Protein AF-A0A2H0MV18-F1 (afdb_monomer)

Radius of gyration: 25.09 Å; Cα contacts (8 Å, |Δi|>4): 243; chains: 1; bounding box: 46×64×88 Å

Structure (mmCIF, N/CA/C/O backbone):
data_AF-A0A2H0MV18-F1
#
_entry.id   AF-A0A2H0MV18-F1
#
loop_
_atom_site.group_PDB
_atom_site.id
_atom_site.type_symbol
_atom_site.label_atom_id
_atom_site.label_alt_id
_atom_site.label_comp_id
_atom_si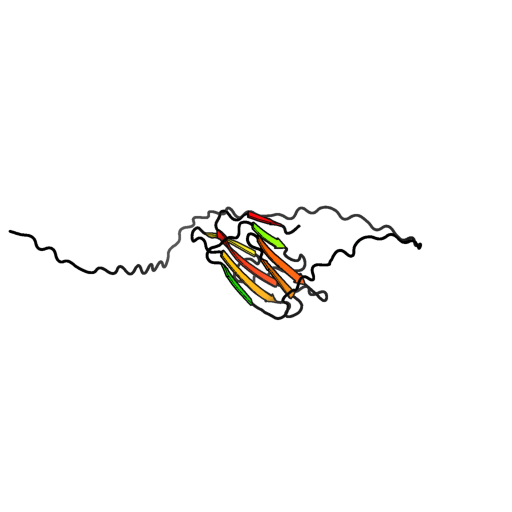te.label_asym_id
_atom_site.label_entity_id
_atom_site.label_seq_id
_atom_site.pdbx_PDB_ins_code
_atom_site.Cartn_x
_atom_site.Cartn_y
_atom_site.Cartn_z
_atom_site.occupancy
_atom_site.B_iso_or_equiv
_atom_site.auth_seq_id
_atom_site.auth_comp_id
_atom_site.auth_asym_id
_atom_site.auth_atom_id
_atom_site.pdbx_PDB_model_num
ATOM 1 N N . MET A 1 1 ? 18.735 33.556 -56.652 1.00 41.38 1 MET A N 1
ATOM 2 C CA . MET A 1 1 ? 17.968 32.304 -56.816 1.00 41.38 1 MET A CA 1
ATOM 3 C C . MET A 1 1 ? 17.348 31.985 -55.461 1.00 41.38 1 MET A C 1
ATOM 5 O O . MET A 1 1 ? 18.051 32.009 -54.464 1.00 41.38 1 MET A O 1
ATOM 9 N N . THR A 1 2 ? 16.023 31.886 -55.444 1.00 38.06 2 THR A N 1
ATOM 10 C CA . THR A 1 2 ? 15.075 31.713 -54.322 1.00 38.06 2 THR A CA 1
ATOM 11 C C . THR A 1 2 ? 15.379 30.454 -53.480 1.00 38.06 2 THR A C 1
ATOM 13 O O . THR A 1 2 ? 15.925 29.498 -54.012 1.00 38.06 2 THR A O 1
ATOM 16 N N . LYS A 1 3 ? 15.087 30.361 -52.172 1.00 39.16 3 LYS A N 1
ATOM 17 C CA . LYS A 1 3 ? 13.777 30.534 -51.521 1.00 39.16 3 LYS A CA 1
ATOM 18 C C . LYS A 1 3 ? 13.884 30.905 -50.032 1.00 39.16 3 LYS A C 1
ATOM 20 O O . LYS A 1 3 ? 14.630 30.303 -49.269 1.00 39.16 3 LYS A O 1
ATOM 25 N N . THR A 1 4 ? 13.015 31.831 -49.650 1.00 41.62 4 THR A N 1
ATOM 26 C CA . THR A 1 4 ? 12.454 32.077 -48.317 1.00 41.62 4 THR A CA 1
ATOM 27 C C . THR A 1 4 ? 11.563 30.912 -47.879 1.00 41.62 4 THR A C 1
ATOM 29 O O . THR A 1 4 ? 10.755 30.485 -48.698 1.00 41.62 4 THR A O 1
ATOM 32 N N . VAL A 1 5 ? 11.599 30.512 -46.599 1.00 39.78 5 VAL A N 1
ATOM 33 C CA . VAL A 1 5 ? 10.388 30.215 -45.801 1.00 39.78 5 VAL A CA 1
ATOM 34 C C . VAL A 1 5 ? 10.670 30.569 -44.328 1.00 39.78 5 VAL A C 1
ATOM 36 O O . VAL A 1 5 ? 11.430 29.888 -43.647 1.00 39.78 5 VAL A O 1
ATOM 39 N N . LYS A 1 6 ? 10.070 31.665 -43.851 1.00 43.19 6 LYS A N 1
ATOM 40 C CA . LYS A 1 6 ? 9.675 31.851 -42.442 1.00 43.19 6 LYS A CA 1
ATOM 41 C C . LYS A 1 6 ? 8.319 31.156 -42.253 1.00 43.19 6 LYS A C 1
ATOM 43 O O . LYS A 1 6 ? 7.598 31.074 -43.243 1.00 43.19 6 LYS A O 1
ATOM 48 N N . ASN A 1 7 ? 7.991 30.708 -41.035 1.00 37.84 7 ASN A N 1
ATOM 49 C CA . ASN A 1 7 ? 6.653 30.719 -40.393 1.00 37.84 7 ASN A CA 1
ATOM 50 C C . ASN A 1 7 ? 6.680 29.790 -39.156 1.00 37.84 7 ASN A C 1
ATOM 52 O O . ASN A 1 7 ? 6.999 28.617 -39.280 1.00 37.84 7 ASN A O 1
ATOM 56 N N . TYR A 1 8 ? 6.675 30.343 -37.942 1.00 39.53 8 TYR A N 1
ATOM 57 C CA . TYR A 1 8 ? 5.533 30.648 -37.053 1.00 39.53 8 TYR A CA 1
ATOM 58 C C . TYR A 1 8 ? 5.184 29.520 -36.064 1.00 39.53 8 TYR A C 1
ATOM 60 O O . TYR A 1 8 ? 4.693 28.458 -36.422 1.00 39.53 8 TYR A O 1
ATOM 68 N N . LEU A 1 9 ? 5.441 29.859 -34.798 1.00 41.28 9 LEU A N 1
ATOM 69 C CA . LEU A 1 9 ? 4.773 29.472 -33.555 1.00 41.28 9 LEU A CA 1
ATOM 70 C C . LEU A 1 9 ? 3.327 28.963 -33.733 1.00 41.28 9 LEU A C 1
ATOM 72 O O . LEU A 1 9 ? 2.498 29.713 -34.240 1.00 41.28 9 LEU A O 1
ATOM 76 N N . ILE A 1 10 ? 3.000 27.787 -33.185 1.00 42.75 10 ILE A N 1
ATOM 77 C CA . ILE A 1 10 ? 1.665 27.497 -32.634 1.00 42.75 10 ILE A CA 1
ATOM 78 C C . ILE A 1 10 ? 1.856 26.663 -31.361 1.00 42.75 10 ILE A C 1
ATOM 80 O O . ILE A 1 10 ? 2.208 25.488 -31.413 1.00 42.75 10 ILE A O 1
ATOM 84 N N . ALA A 1 11 ? 1.637 27.301 -30.212 1.00 43.06 11 ALA A N 1
ATOM 85 C CA . ALA A 1 11 ? 1.347 26.620 -28.960 1.00 43.06 11 ALA A CA 1
ATOM 86 C C . ALA A 1 11 ? -0.089 26.088 -29.034 1.00 43.06 11 ALA A C 1
ATOM 88 O O . ALA A 1 11 ? -1.007 26.858 -29.316 1.00 43.06 11 ALA A O 1
ATOM 89 N N . ILE A 1 12 ? -0.290 24.796 -28.781 1.00 43.94 12 ILE A N 1
ATOM 90 C CA . ILE A 1 12 ? -1.628 24.229 -28.612 1.00 43.94 12 ILE A CA 1
ATOM 91 C C . ILE A 1 12 ? -1.771 23.834 -27.145 1.00 43.94 12 ILE A C 1
ATOM 93 O O . ILE A 1 12 ? -1.294 22.787 -26.714 1.00 43.94 12 ILE A O 1
ATOM 97 N N . LEU A 1 13 ? -2.410 24.722 -26.378 1.00 38.06 13 LEU A N 1
ATOM 98 C CA . LEU A 1 13 ? -3.104 24.361 -25.147 1.00 38.06 13 LEU A CA 1
ATOM 99 C C . LEU A 1 13 ? -4.249 23.413 -25.522 1.00 38.06 13 LEU A C 1
ATOM 101 O O . LEU A 1 13 ? -5.147 23.813 -26.261 1.00 38.06 13 LEU A O 1
ATOM 105 N N . PHE A 1 14 ? -4.267 22.207 -24.964 1.00 38.81 14 PHE A N 1
ATOM 106 C CA . PHE A 1 14 ? -5.496 21.422 -24.880 1.00 38.81 14 PHE A CA 1
ATOM 107 C C . PHE A 1 14 ? -6.079 21.577 -23.478 1.00 38.81 14 PHE A C 1
ATOM 109 O O . PHE A 1 14 ? -5.672 20.910 -22.532 1.00 38.81 14 PHE A O 1
ATOM 116 N N . ILE A 1 15 ? -7.035 22.496 -23.364 1.00 42.91 15 ILE A N 1
ATOM 117 C CA . ILE A 1 15 ? -8.019 22.508 -22.285 1.00 42.91 15 ILE A CA 1
ATOM 118 C C . ILE A 1 15 ? -9.119 21.547 -22.735 1.00 42.91 15 ILE A C 1
ATOM 120 O O . ILE A 1 15 ? -9.875 21.870 -23.648 1.00 42.91 15 ILE A O 1
ATOM 124 N N . PHE A 1 16 ? -9.210 20.370 -22.121 1.00 38.31 16 PHE A N 1
ATOM 125 C CA . PHE A 1 16 ? -10.413 19.550 -22.234 1.00 38.31 16 PHE A CA 1
ATOM 126 C C . PHE A 1 16 ? -11.316 19.831 -21.040 1.00 38.31 16 PHE A C 1
ATOM 128 O O . PHE A 1 16 ? -11.162 19.275 -19.957 1.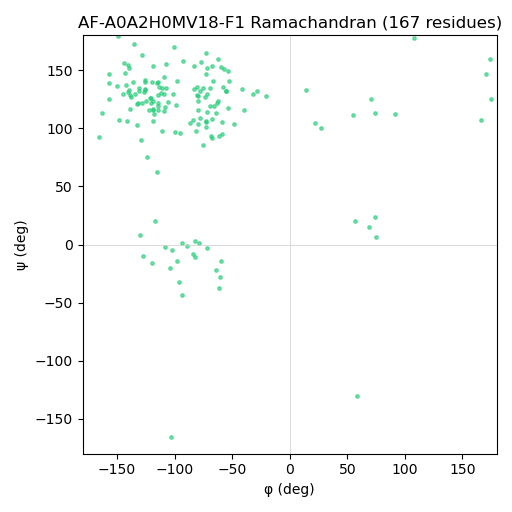00 38.31 16 PHE A O 1
ATOM 135 N N . SER A 1 17 ? -12.272 20.729 -21.264 1.00 38.38 17 SER A N 1
ATOM 136 C CA . SER A 1 17 ? -13.511 20.775 -20.503 1.00 38.38 17 SER A CA 1
ATOM 137 C C . SER A 1 17 ? -14.440 19.699 -21.063 1.00 38.38 17 SER A C 1
ATOM 139 O O . SER A 1 17 ? -14.869 19.805 -22.209 1.00 38.38 17 SER A O 1
ATOM 141 N N . PHE A 1 18 ? -14.779 18.690 -20.266 1.00 39.28 18 PHE A N 1
ATOM 142 C CA . PHE A 1 18 ? -15.971 17.879 -20.501 1.00 39.28 18 PHE A CA 1
ATOM 143 C C . PHE A 1 18 ? -16.893 18.038 -19.302 1.00 39.28 18 PHE A C 1
ATOM 145 O O . PHE A 1 18 ? -16.639 17.517 -18.220 1.00 39.28 18 PHE A O 1
ATOM 152 N N . VAL A 1 19 ? -17.970 18.787 -19.518 1.00 38.34 19 VAL A N 1
ATOM 153 C CA . VAL A 1 19 ? -19.155 18.753 -18.671 1.00 38.34 19 VAL A CA 1
ATOM 154 C C . VAL A 1 19 ? -20.296 18.210 -19.520 1.00 38.34 19 VAL A C 1
ATOM 156 O O . VAL A 1 19 ? -20.690 18.835 -20.499 1.00 38.34 19 VAL A O 1
ATOM 159 N N . SER A 1 20 ? -20.822 17.080 -19.039 1.00 41.41 20 SER A N 1
ATOM 160 C CA . SER A 1 20 ? -22.179 16.545 -19.211 1.00 41.41 20 SER A CA 1
ATOM 161 C C . SER A 1 20 ? -22.618 16.001 -20.577 1.00 41.41 20 SER A C 1
ATOM 163 O O . SER A 1 20 ? -22.673 16.727 -21.559 1.00 41.41 20 SER A O 1
ATOM 165 N N . LEU A 1 21 ? -23.089 14.748 -20.616 1.00 36.00 21 LEU A N 1
ATOM 166 C CA . LEU A 1 21 ? -24.506 14.384 -20.418 1.00 36.00 21 LEU A CA 1
ATOM 167 C C . LEU A 1 21 ? -24.667 12.864 -20.668 1.00 36.00 21 LEU A C 1
ATOM 169 O O . LEU A 1 21 ? -24.296 12.377 -21.728 1.00 36.00 21 LEU A O 1
ATOM 173 N N . ASN A 1 22 ? -25.222 12.141 -19.692 1.00 49.00 22 ASN A N 1
ATOM 174 C CA . ASN A 1 22 ? -25.911 10.842 -19.792 1.00 49.00 22 ASN A CA 1
ATOM 175 C C . ASN A 1 22 ? -25.530 9.890 -20.945 1.00 49.00 22 ASN A C 1
ATOM 177 O O . ASN A 1 22 ? -26.088 9.951 -22.039 1.00 49.00 22 ASN A O 1
ATOM 181 N N . GLY A 1 23 ? -24.701 8.899 -20.628 1.00 33.84 23 GLY A N 1
ATOM 182 C CA . GLY A 1 23 ? -24.504 7.719 -21.461 1.00 33.84 23 GLY A CA 1
ATOM 183 C C . GLY A 1 23 ? -23.793 6.639 -20.663 1.00 33.84 23 GLY A C 1
ATOM 184 O O . GLY A 1 23 ? -22.572 6.636 -20.583 1.00 33.84 23 GLY A O 1
ATOM 185 N N . ASN A 1 24 ? -24.570 5.752 -20.041 1.00 41.44 24 ASN A N 1
ATOM 186 C CA . ASN A 1 24 ? -24.067 4.537 -19.411 1.00 41.44 24 ASN A CA 1
ATOM 187 C C . ASN A 1 24 ? -23.235 3.731 -20.416 1.00 41.44 24 ASN A C 1
ATOM 189 O O . ASN A 1 24 ? -23.775 3.229 -21.400 1.00 41.44 24 ASN A O 1
ATOM 193 N N . VAL A 1 25 ? -21.952 3.546 -20.118 1.00 34.50 25 VAL A N 1
ATOM 194 C CA . VAL A 1 25 ? -21.185 2.382 -20.563 1.00 34.50 25 VAL A CA 1
ATOM 195 C C . VAL A 1 25 ? -20.510 1.821 -19.320 1.00 34.50 25 VAL A C 1
ATOM 197 O O . VAL A 1 25 ? -19.434 2.249 -18.917 1.00 34.50 25 VAL A O 1
ATOM 200 N N . PHE A 1 26 ? -21.230 0.904 -18.678 1.00 35.78 26 PHE A N 1
ATOM 201 C CA . PHE A 1 26 ? -20.700 -0.021 -17.689 1.00 35.78 26 PHE A CA 1
ATOM 202 C C . PHE A 1 26 ? -19.728 -0.972 -18.400 1.00 35.78 26 PHE A C 1
ATOM 204 O O . PHE A 1 26 ? -20.131 -1.709 -19.298 1.00 35.78 26 PHE A O 1
ATOM 211 N N . LEU A 1 27 ? -18.466 -0.959 -17.985 1.00 33.31 27 LEU A N 1
ATOM 212 C CA . LEU A 1 27 ? -17.538 -2.076 -18.147 1.00 33.31 27 LEU A CA 1
ATOM 213 C C . LEU A 1 27 ? -17.031 -2.408 -16.742 1.00 33.31 27 LEU A C 1
ATOM 215 O O . LEU A 1 27 ? -15.948 -2.001 -16.331 1.00 33.31 27 LEU A O 1
ATOM 219 N N . GLU A 1 28 ? -17.902 -3.064 -15.976 1.00 35.25 28 GLU A N 1
ATOM 220 C CA . GLU A 1 28 ? -17.518 -3.784 -14.769 1.00 35.25 28 GLU A CA 1
ATOM 221 C C . GLU A 1 28 ? -16.780 -5.053 -15.194 1.00 35.25 28 GLU A C 1
ATOM 223 O O . GLU A 1 28 ? -17.402 -6.011 -15.633 1.00 35.25 28 GLU A O 1
ATOM 228 N N . ASP A 1 29 ? -15.464 -5.062 -15.020 1.00 31.05 29 ASP A N 1
ATOM 229 C CA . ASP A 1 29 ? -14.741 -6.277 -14.644 1.00 31.05 29 ASP A CA 1
ATOM 230 C C . ASP A 1 29 ? -14.152 -6.028 -13.250 1.00 31.05 29 ASP A C 1
ATOM 232 O O . ASP A 1 29 ? -12.942 -5.960 -13.031 1.00 31.05 29 ASP A O 1
ATOM 236 N N . ALA A 1 30 ? -15.050 -5.806 -12.286 1.00 34.38 30 ALA A N 1
ATOM 237 C CA . ALA A 1 30 ? -14.709 -5.828 -10.874 1.00 34.38 30 ALA A CA 1
ATOM 238 C C . ALA A 1 30 ? -14.483 -7.291 -10.477 1.00 34.38 30 ALA A C 1
ATOM 240 O O . ALA A 1 30 ? -15.429 -8.061 -10.290 1.00 34.38 30 ALA A O 1
ATOM 241 N N . PHE A 1 31 ? -13.214 -7.679 -10.378 1.00 32.69 31 PHE A N 1
ATOM 242 C CA . PHE A 1 31 ? -12.799 -8.947 -9.790 1.00 32.69 31 PHE A CA 1
ATOM 243 C C . PHE A 1 31 ? -13.253 -8.972 -8.318 1.00 32.69 31 PHE A C 1
ATOM 245 O O . PHE A 1 31 ? -12.583 -8.457 -7.427 1.00 32.69 31 PHE A O 1
ATOM 252 N N . HIS A 1 32 ? -14.435 -9.536 -8.066 1.00 28.75 32 HIS A N 1
ATOM 253 C CA . HIS A 1 32 ? -14.946 -9.805 -6.726 1.00 28.75 32 HIS A CA 1
ATOM 254 C C . HIS A 1 32 ? -14.175 -10.984 -6.129 1.00 28.75 32 HIS A C 1
ATOM 256 O O . HIS A 1 32 ? -14.412 -12.140 -6.484 1.00 28.75 32 HIS A O 1
ATOM 262 N N . PHE A 1 33 ? -13.271 -10.713 -5.191 1.00 32.22 33 PHE A N 1
ATOM 263 C CA . PHE A 1 33 ? -12.725 -11.756 -4.329 1.00 32.22 33 PHE A CA 1
ATOM 264 C C . PHE A 1 33 ? -13.748 -12.042 -3.218 1.00 32.22 33 PHE A C 1
ATOM 266 O O . PHE A 1 33 ? -13.917 -11.249 -2.296 1.00 32.22 33 PHE A O 1
ATOM 273 N N . SER A 1 34 ? -14.481 -13.154 -3.323 1.00 30.55 34 SER A N 1
ATOM 274 C CA . SER A 1 34 ? -15.287 -13.672 -2.208 1.00 30.55 34 SER A CA 1
ATOM 275 C C . SER A 1 34 ? -14.379 -14.429 -1.231 1.00 30.55 34 SER A C 1
ATOM 277 O O . SER A 1 34 ? -13.678 -15.343 -1.669 1.00 30.55 34 SER A O 1
ATOM 279 N N . PRO A 1 35 ? -14.392 -14.130 0.080 1.00 33.69 35 PRO A N 1
ATOM 280 C CA . PRO A 1 35 ? -13.655 -14.921 1.055 1.00 33.69 35 PRO A CA 1
ATOM 281 C C . PRO A 1 35 ? -14.336 -16.281 1.258 1.00 33.69 35 PRO A C 1
ATOM 283 O O . PRO A 1 35 ? -15.449 -16.393 1.777 1.00 33.69 35 PRO A O 1
ATOM 286 N N . THR A 1 36 ? -13.648 -17.344 0.848 1.00 32.56 36 THR A N 1
ATOM 287 C CA . THR A 1 36 ? -13.988 -18.726 1.194 1.00 32.56 36 THR A CA 1
ATOM 288 C C . THR A 1 36 ? -13.840 -18.922 2.705 1.00 32.56 36 THR A C 1
ATOM 290 O O . THR A 1 36 ? -12.732 -18.892 3.235 1.00 32.56 36 THR A O 1
ATOM 293 N N . LYS A 1 37 ? -14.955 -19.157 3.409 1.00 38.12 37 LYS A N 1
ATOM 294 C CA . LYS A 1 37 ? -14.955 -19.702 4.776 1.00 38.12 37 LYS A CA 1
ATOM 295 C C . LYS A 1 37 ? -14.341 -21.101 4.762 1.00 38.12 37 LYS A C 1
ATOM 297 O O . LYS A 1 37 ? -14.897 -21.979 4.101 1.00 38.12 37 LYS A O 1
ATOM 302 N N . VAL A 1 38 ? -13.294 -21.341 5.556 1.00 31.03 38 VAL A N 1
ATOM 303 C CA . VAL A 1 38 ? -12.879 -22.706 5.908 1.00 31.03 38 VAL A CA 1
ATOM 304 C C . VAL A 1 38 ? -12.622 -22.849 7.418 1.00 31.03 38 VAL A C 1
ATOM 306 O O . VAL A 1 38 ? -11.602 -22.415 7.927 1.00 31.03 38 VAL A O 1
ATOM 309 N N . TRP A 1 39 ? -13.616 -23.468 8.069 1.00 33.44 39 TRP A N 1
ATOM 310 C CA . TRP A 1 39 ? -13.622 -24.367 9.237 1.00 33.44 39 TRP A CA 1
ATOM 311 C C . TRP A 1 39 ? -12.979 -23.948 10.572 1.00 33.44 39 TRP A C 1
ATOM 313 O O . TRP A 1 39 ? -11.768 -23.952 10.757 1.00 33.44 39 TRP A O 1
ATOM 323 N N . ALA A 1 40 ? -13.877 -23.757 11.546 1.00 37.75 40 ALA A N 1
ATOM 324 C CA . ALA A 1 40 ? -13.644 -23.994 12.962 1.00 37.75 40 ALA A CA 1
ATOM 325 C C . ALA A 1 40 ? -13.172 -25.442 13.194 1.00 37.75 40 ALA A C 1
ATOM 327 O O . ALA A 1 40 ? -13.772 -26.384 12.672 1.00 37.75 40 ALA A O 1
ATOM 328 N N . GLY A 1 41 ? -12.108 -25.597 13.977 1.00 31.36 41 GLY A N 1
ATOM 329 C CA . GLY A 1 41 ? -11.687 -26.857 14.575 1.00 31.36 41 GLY A CA 1
ATOM 330 C C . GLY A 1 41 ? -11.680 -26.684 16.088 1.00 31.36 41 GLY A C 1
ATOM 331 O O . GLY A 1 41 ? -11.038 -25.767 16.591 1.00 31.36 41 GLY A O 1
ATOM 332 N N . ASP A 1 42 ? -12.458 -27.529 16.754 1.00 32.38 42 ASP A N 1
ATOM 333 C CA . ASP A 1 42 ? -12.821 -27.490 18.166 1.00 32.38 42 ASP A CA 1
ATOM 334 C C . ASP A 1 42 ? -11.649 -27.571 19.158 1.00 32.38 42 ASP A C 1
ATOM 336 O O . ASP A 1 42 ? -10.628 -28.222 18.918 1.00 32.38 42 ASP A O 1
ATOM 340 N N . ASP A 1 43 ? -11.902 -26.980 20.328 1.00 38.94 43 ASP A N 1
ATOM 341 C CA . ASP A 1 43 ? -11.221 -27.190 21.604 1.00 38.94 43 ASP A CA 1
ATOM 342 C C . ASP A 1 43 ? -10.901 -28.666 21.891 1.00 38.94 43 ASP A C 1
ATOM 344 O O . ASP A 1 43 ? -11.787 -29.527 21.866 1.00 38.94 43 ASP A O 1
ATOM 348 N N . LYS A 1 44 ? -9.664 -28.931 22.333 1.00 38.16 44 LYS A N 1
ATOM 349 C CA . 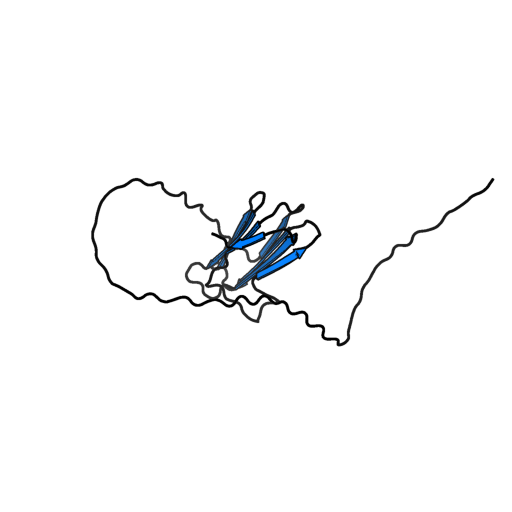LYS A 1 44 ? -9.382 -29.968 23.335 1.00 38.16 44 LYS A CA 1
ATOM 350 C C . LYS A 1 44 ? -8.310 -29.512 24.323 1.00 38.16 44 LYS A C 1
ATOM 352 O O . LYS A 1 44 ? -7.248 -29.028 23.947 1.00 38.16 44 LYS A O 1
ATOM 357 N N . ASP A 1 45 ? -8.654 -29.712 25.588 1.00 40.44 45 ASP A N 1
ATOM 358 C CA . ASP A 1 45 ? -7.905 -29.431 26.806 1.00 40.44 45 ASP A CA 1
ATOM 359 C C . ASP A 1 45 ? -6.483 -30.025 26.893 1.00 40.44 45 ASP A C 1
ATOM 361 O O . ASP A 1 45 ? -6.200 -31.116 26.403 1.00 40.44 45 ASP A O 1
ATOM 365 N N . LYS A 1 46 ? -5.654 -29.258 27.619 1.00 47.69 46 LYS A N 1
ATOM 366 C CA . LYS A 1 46 ? -4.544 -29.567 28.550 1.00 47.69 46 LYS A CA 1
ATOM 367 C C . LYS A 1 46 ? -3.941 -30.981 28.580 1.00 47.69 46 LYS A C 1
ATOM 369 O O . LYS A 1 46 ? -4.627 -31.935 28.909 1.00 47.69 46 LYS A O 1
ATOM 374 N N . ASP A 1 47 ? -2.603 -31.021 28.551 1.00 38.88 47 ASP A N 1
ATOM 375 C CA . ASP A 1 47 ? -1.815 -31.534 29.684 1.00 38.88 47 ASP A CA 1
ATOM 376 C C . ASP A 1 47 ? -0.369 -30.996 29.698 1.00 38.88 47 ASP A C 1
ATOM 378 O O . ASP A 1 47 ? 0.224 -30.691 28.665 1.00 38.88 47 ASP A O 1
ATOM 382 N N . LYS A 1 48 ? 0.149 -30.825 30.921 1.00 44.19 48 LYS A N 1
ATOM 383 C CA . LYS A 1 48 ? 1.522 -30.436 31.286 1.00 44.19 48 LYS A CA 1
ATOM 384 C C . LYS A 1 48 ? 2.506 -31.592 31.051 1.00 44.19 48 LYS A C 1
ATOM 386 O O . LYS A 1 48 ? 2.154 -32.725 31.349 1.00 44.19 48 LYS A O 1
ATOM 391 N N . ASP A 1 49 ? 3.752 -31.300 30.668 1.00 37.25 49 ASP A N 1
ATOM 392 C CA . ASP A 1 49 ? 4.936 -31.445 31.543 1.00 37.25 49 ASP A CA 1
ATOM 393 C C . ASP A 1 49 ? 6.269 -31.178 30.807 1.00 37.25 49 ASP A C 1
ATOM 395 O O . ASP A 1 49 ? 6.353 -31.160 29.582 1.00 37.25 49 ASP A O 1
ATOM 399 N N . ASN A 1 50 ? 7.274 -30.887 31.635 1.00 40.66 50 ASN A N 1
ATOM 400 C CA . ASN A 1 50 ? 8.573 -30.249 31.409 1.00 40.66 50 ASN A CA 1
ATOM 401 C C . ASN A 1 50 ? 9.666 -31.049 30.662 1.00 40.66 50 ASN A C 1
ATOM 403 O O . ASN A 1 50 ? 9.685 -32.275 30.651 1.00 40.66 50 ASN A O 1
ATOM 407 N N . ASP A 1 51 ? 10.665 -30.257 30.240 1.00 38.78 51 ASP A N 1
ATOM 408 C CA . ASP A 1 51 ? 12.101 -30.530 30.038 1.00 38.78 51 ASP A CA 1
ATOM 409 C C . ASP A 1 51 ? 12.566 -31.366 28.831 1.00 38.78 51 ASP A C 1
ATOM 411 O O . ASP A 1 51 ? 12.474 -32.589 28.779 1.00 38.78 51 ASP A O 1
ATOM 415 N N . SER A 1 52 ? 13.281 -30.720 27.905 1.00 36.28 52 SER A N 1
ATOM 416 C CA . SER A 1 52 ? 14.758 -30.724 27.903 1.00 36.28 52 SER A CA 1
ATOM 417 C C . SER A 1 52 ? 15.325 -30.119 26.614 1.00 36.28 52 SER A C 1
ATOM 419 O O . SER A 1 52 ? 14.746 -30.208 25.535 1.00 36.28 52 SER A O 1
ATOM 421 N N . GLU A 1 53 ? 16.471 -29.469 26.793 1.00 51.06 53 GLU A N 1
ATOM 422 C CA . GLU A 1 53 ? 17.351 -28.822 25.821 1.00 51.06 53 GLU A CA 1
ATOM 423 C C . GLU A 1 53 ? 17.337 -29.401 24.399 1.00 51.06 53 GLU A C 1
ATOM 425 O O . GLU A 1 53 ? 17.589 -30.587 24.172 1.00 51.06 53 GLU A O 1
ATOM 430 N N . LYS A 1 54 ? 17.216 -28.498 23.421 1.00 35.16 54 LYS A N 1
ATOM 431 C CA . LYS A 1 54 ? 17.986 -28.590 22.181 1.00 35.16 54 LYS A CA 1
ATOM 432 C C . LYS A 1 54 ? 18.097 -27.229 21.517 1.00 35.16 54 LYS A C 1
ATOM 434 O O . LYS A 1 54 ? 17.086 -26.594 21.230 1.00 35.16 54 LYS A O 1
ATOM 439 N N . ASP A 1 55 ? 19.347 -26.850 21.272 1.00 50.34 55 ASP A N 1
ATOM 440 C CA . ASP A 1 55 ? 19.766 -25.834 20.317 1.00 50.34 55 ASP A CA 1
ATOM 441 C C . ASP A 1 55 ? 18.832 -25.774 19.113 1.00 50.34 55 ASP A C 1
ATOM 443 O O . ASP A 1 55 ? 18.570 -26.797 18.470 1.00 50.34 55 ASP A O 1
ATOM 447 N N . LYS A 1 56 ? 18.392 -24.559 18.802 1.00 38.50 56 LYS A N 1
ATOM 448 C CA . LYS A 1 56 ? 18.111 -24.087 17.452 1.00 38.50 56 LYS A CA 1
ATOM 449 C C . LYS A 1 56 ? 18.041 -22.577 17.523 1.00 38.50 56 LYS A C 1
ATOM 451 O O . LYS A 1 56 ? 17.219 -22.028 18.250 1.00 38.50 56 LYS A O 1
ATOM 456 N N . ASP A 1 57 ? 19.030 -21.980 16.872 1.00 42.69 57 ASP A N 1
ATOM 457 C CA . ASP A 1 57 ? 18.965 -20.718 16.155 1.00 42.69 57 ASP A CA 1
ATOM 458 C C . ASP A 1 57 ? 17.816 -19.825 16.612 1.00 42.69 57 ASP A C 1
ATOM 460 O O . ASP A 1 57 ? 16.656 -20.052 16.277 1.00 42.69 57 ASP A O 1
ATOM 464 N N . LYS A 1 58 ? 18.158 -18.788 17.383 1.00 37.41 58 LYS A N 1
ATOM 465 C CA . LYS A 1 58 ? 17.307 -17.606 17.431 1.00 37.41 58 LYS A CA 1
ATOM 466 C C . LYS A 1 58 ? 17.229 -17.096 16.002 1.00 37.41 58 LYS A C 1
ATOM 468 O O . LYS A 1 58 ? 18.130 -16.386 15.548 1.00 37.41 58 LYS A O 1
ATOM 473 N N . ASP A 1 59 ? 16.166 -17.517 15.325 1.00 40.41 59 ASP A N 1
ATOM 474 C CA . ASP A 1 59 ? 15.581 -16.812 14.209 1.00 40.41 59 ASP A CA 1
ATOM 475 C C . ASP A 1 59 ? 15.648 -15.341 14.587 1.00 40.41 59 ASP A C 1
ATOM 477 O O . ASP A 1 59 ? 15.200 -14.901 15.650 1.00 40.41 59 ASP A O 1
ATOM 481 N N . THR A 1 60 ? 16.426 -14.624 13.791 1.00 37.81 60 THR A N 1
ATOM 482 C CA . THR A 1 60 ? 16.561 -13.193 13.941 1.00 37.81 60 THR A CA 1
ATOM 483 C C . THR A 1 60 ? 15.198 -12.673 13.534 1.00 37.81 60 THR A C 1
ATOM 485 O O . THR A 1 60 ? 14.953 -12.551 12.339 1.00 37.81 60 THR A O 1
ATOM 488 N N . ASP A 1 61 ? 14.298 -12.485 14.506 1.00 42.09 61 ASP A N 1
ATOM 489 C CA . ASP A 1 61 ? 13.069 -11.724 14.319 1.00 42.09 61 ASP A CA 1
ATOM 490 C C . ASP A 1 61 ? 13.508 -10.430 13.635 1.00 42.09 61 ASP A C 1
ATOM 492 O O . ASP A 1 61 ? 14.165 -9.577 14.247 1.00 42.09 61 ASP A O 1
ATOM 496 N N . GLU A 1 62 ? 13.269 -10.331 12.325 1.00 51.75 62 GLU A N 1
ATOM 497 C CA . GLU A 1 62 ? 13.426 -9.078 11.614 1.00 51.75 62 GLU A CA 1
ATOM 498 C C . GLU A 1 62 ? 12.473 -8.134 12.328 1.00 51.75 62 GLU A C 1
ATOM 500 O O . GLU A 1 62 ? 11.259 -8.294 12.265 1.00 51.75 62 GLU A O 1
ATOM 505 N N . ASN A 1 63 ? 13.023 -7.224 13.126 1.00 55.09 63 ASN A N 1
ATOM 506 C CA . ASN A 1 63 ? 12.226 -6.288 13.892 1.00 55.09 63 ASN A CA 1
ATOM 507 C C . ASN A 1 63 ? 11.563 -5.341 12.884 1.00 55.09 63 ASN A C 1
ATOM 509 O O . ASN A 1 63 ? 12.182 -4.372 12.437 1.00 55.09 63 ASN A O 1
ATOM 513 N N . ILE A 1 64 ? 10.352 -5.692 12.446 1.00 74.81 64 ILE A N 1
ATOM 514 C CA . ILE A 1 64 ? 9.575 -4.923 11.481 1.00 74.81 64 ILE A CA 1
ATOM 515 C C . ILE A 1 64 ? 9.174 -3.620 12.172 1.00 74.81 64 ILE A C 1
ATOM 517 O O . ILE A 1 64 ? 8.348 -3.607 13.082 1.00 74.81 64 ILE A O 1
ATOM 521 N N . ASP A 1 65 ? 9.793 -2.514 11.762 1.00 88.44 65 ASP A N 1
ATOM 522 C CA . ASP A 1 65 ? 9.528 -1.200 12.346 1.00 88.44 65 ASP A CA 1
ATOM 523 C C . ASP A 1 65 ? 8.258 -0.597 11.728 1.00 88.44 65 ASP A C 1
ATOM 525 O O . ASP A 1 65 ? 8.265 -0.080 10.606 1.00 88.44 65 ASP A O 1
ATOM 529 N N . PHE A 1 66 ? 7.134 -0.733 12.426 1.00 94.88 66 PHE A N 1
ATOM 530 C CA . PHE A 1 66 ? 5.851 -0.171 12.011 1.00 94.88 66 PHE A CA 1
ATOM 531 C C . PHE A 1 66 ? 5.746 1.316 12.364 1.00 94.88 66 PHE A C 1
ATOM 533 O O . PHE A 1 66 ? 6.012 1.748 13.488 1.00 94.88 66 PHE A O 1
ATOM 540 N N . ASN A 1 67 ? 5.248 2.107 11.418 1.00 95.88 67 ASN A N 1
ATOM 541 C CA . ASN A 1 67 ? 4.891 3.497 11.637 1.00 95.88 67 ASN A CA 1
ATOM 542 C C . ASN A 1 67 ? 3.456 3.608 12.163 1.00 95.88 67 ASN A C 1
ATOM 544 O O . ASN A 1 67 ? 2.494 3.483 11.409 1.00 95.88 67 ASN A O 1
ATOM 548 N N . TYR A 1 68 ? 3.322 3.884 13.460 1.00 96.38 68 TYR A N 1
ATOM 549 C CA . TYR A 1 68 ? 2.028 4.114 14.114 1.00 96.38 68 TYR A CA 1
ATOM 550 C C . TYR A 1 68 ? 1.673 5.591 14.278 1.00 96.38 68 TYR A C 1
ATOM 552 O O . TYR A 1 68 ? 0.535 5.911 14.609 1.00 96.38 68 TYR A O 1
ATOM 560 N N . ASN A 1 69 ? 2.627 6.503 14.108 1.00 94.75 69 ASN A N 1
ATOM 561 C CA . ASN A 1 69 ? 2.439 7.897 14.511 1.00 94.75 69 ASN A CA 1
ATOM 562 C C . ASN A 1 69 ? 1.991 8.780 13.352 1.00 94.75 69 ASN A C 1
ATOM 564 O O . ASN A 1 69 ? 1.229 9.723 13.564 1.00 94.75 69 ASN A O 1
ATOM 568 N N . ASP A 1 70 ? 2.426 8.461 12.136 1.00 94.75 70 ASP A N 1
ATOM 569 C CA . ASP A 1 70 ? 2.047 9.243 10.973 1.00 94.75 70 ASP A CA 1
ATOM 570 C C . ASP A 1 70 ? 0.612 8.921 10.544 1.00 94.75 70 ASP A C 1
ATOM 572 O O . ASP A 1 70 ? 0.053 7.855 10.832 1.00 94.75 70 ASP A O 1
ATOM 576 N N . THR A 1 71 ? 0.002 9.870 9.838 1.00 95.75 71 THR A N 1
ATOM 577 C CA . THR A 1 71 ? -1.329 9.717 9.233 1.00 95.75 71 THR A CA 1
ATOM 578 C C . THR A 1 71 ? -1.267 9.502 7.727 1.00 95.75 71 THR A C 1
ATOM 580 O O . THR A 1 71 ? -2.220 8.990 7.150 1.00 95.75 71 THR A O 1
ATOM 583 N N . THR A 1 72 ? -0.156 9.866 7.083 1.00 96.56 72 THR A N 1
ATOM 584 C CA . THR A 1 72 ? 0.022 9.747 5.634 1.00 96.56 72 THR A CA 1
ATOM 585 C C . THR A 1 72 ? 1.445 9.349 5.277 1.00 96.56 72 THR A C 1
ATOM 587 O O . THR A 1 72 ? 2.393 9.818 5.902 1.00 96.56 72 THR A O 1
ATOM 590 N N . PHE A 1 73 ? 1.597 8.590 4.199 1.00 96.56 73 PHE A N 1
ATOM 591 C CA . PHE A 1 73 ? 2.868 8.286 3.551 1.00 96.56 73 PHE A CA 1
ATOM 592 C C . PHE A 1 73 ? 2.698 8.402 2.036 1.00 96.56 73 PHE A C 1
ATOM 594 O O . PHE A 1 73 ? 1.684 7.977 1.490 1.00 96.56 73 PHE A O 1
ATOM 601 N N . SER A 1 74 ? 3.687 8.966 1.347 1.00 97.38 74 SER A N 1
ATOM 602 C CA . SER A 1 74 ? 3.717 9.007 -0.115 1.00 97.38 74 SER A CA 1
ATOM 603 C C . SER A 1 74 ? 5.150 8.871 -0.601 1.00 97.38 74 SER A C 1
ATOM 605 O O . SER A 1 74 ? 6.042 9.585 -0.139 1.00 97.38 74 SER A O 1
ATOM 607 N N . GLN A 1 75 ? 5.376 7.958 -1.540 1.00 97.56 75 GLN A N 1
ATOM 608 C CA . GLN A 1 75 ? 6.683 7.741 -2.137 1.00 97.56 75 GLN A CA 1
ATOM 609 C C . GLN A 1 75 ? 6.559 7.502 -3.636 1.00 97.56 75 GLN A C 1
ATOM 611 O O . GLN A 1 75 ? 5.770 6.681 -4.101 1.00 97.56 75 GLN A O 1
ATOM 616 N N . ILE A 1 76 ? 7.411 8.195 -4.389 1.00 96.44 76 ILE A N 1
ATOM 617 C CA . ILE A 1 76 ? 7.559 8.027 -5.834 1.00 96.44 76 ILE A CA 1
ATOM 618 C C . ILE A 1 76 ? 8.890 7.323 -6.108 1.00 96.44 76 ILE A C 1
ATOM 620 O O . ILE A 1 76 ? 9.928 7.700 -5.556 1.00 96.44 76 ILE A O 1
ATOM 624 N N . TYR A 1 77 ? 8.865 6.326 -6.988 1.00 93.06 77 TYR A N 1
ATOM 625 C CA . TYR A 1 77 ? 10.035 5.617 -7.496 1.00 93.06 77 TYR A CA 1
ATOM 626 C C . TYR A 1 77 ? 10.138 5.823 -9.009 1.00 93.06 77 TYR A C 1
ATOM 628 O O . TYR A 1 77 ? 9.300 5.342 -9.775 1.00 93.06 77 TYR A O 1
ATOM 636 N N . SER A 1 78 ? 11.175 6.552 -9.431 1.00 94.06 78 SER A N 1
ATOM 637 C CA . SER A 1 78 ? 11.429 6.889 -10.832 1.00 94.06 78 SER A CA 1
ATOM 638 C C . SER A 1 78 ? 12.929 6.772 -11.148 1.00 94.06 78 SER A C 1
ATOM 640 O O . SER A 1 78 ? 13.716 7.530 -10.577 1.00 94.06 78 SER A O 1
ATOM 642 N N . PRO A 1 79 ? 13.348 5.864 -12.049 1.00 93.25 79 PRO A N 1
ATOM 643 C CA . PRO A 1 79 ? 12.509 4.878 -12.737 1.00 93.25 79 PRO A CA 1
ATOM 644 C C . PRO A 1 79 ? 11.965 3.815 -11.769 1.00 93.25 79 PRO A C 1
ATOM 646 O O . PRO A 1 79 ? 12.584 3.523 -10.742 1.00 93.25 79 PRO A O 1
ATOM 649 N N . CYS A 1 80 ? 10.823 3.208 -12.098 1.00 95.25 80 CYS A N 1
ATOM 650 C CA . CYS A 1 80 ? 10.333 2.070 -11.335 1.00 95.25 80 CYS A CA 1
ATOM 651 C C . CYS A 1 80 ? 11.086 0.790 -11.708 1.00 95.25 80 CYS A C 1
ATOM 653 O O . CYS A 1 80 ? 10.894 0.231 -12.784 1.00 95.25 80 CYS A O 1
ATOM 655 N N . ALA A 1 81 ? 11.923 0.320 -10.783 1.00 95.12 81 ALA A N 1
ATOM 656 C CA . ALA A 1 81 ? 12.605 -0.972 -10.866 1.00 95.12 81 ALA A CA 1
ATOM 657 C C . ALA A 1 81 ? 11.842 -2.108 -10.153 1.00 95.12 81 ALA A C 1
ATOM 659 O O . ALA A 1 81 ? 12.321 -3.240 -10.106 1.00 95.12 81 ALA A O 1
ATOM 660 N N . ILE A 1 82 ? 10.673 -1.813 -9.573 1.00 96.62 82 ILE A N 1
ATOM 661 C CA . ILE A 1 82 ? 9.846 -2.809 -8.893 1.00 96.62 82 ILE A CA 1
ATOM 662 C C . ILE A 1 82 ? 9.276 -3.773 -9.932 1.00 96.62 82 ILE A C 1
ATOM 664 O O . ILE A 1 82 ? 8.788 -3.362 -10.979 1.00 96.62 82 ILE A O 1
ATOM 668 N N . THR A 1 83 ? 9.347 -5.061 -9.622 1.00 96.31 83 THR A N 1
ATOM 669 C CA . THR A 1 83 ? 8.781 -6.157 -10.421 1.00 96.31 83 THR A CA 1
ATOM 670 C C . THR A 1 83 ? 7.750 -6.957 -9.634 1.00 96.31 83 THR A C 1
ATOM 672 O O . THR A 1 83 ? 6.951 -7.673 -10.233 1.00 96.31 83 THR A O 1
ATOM 675 N N . LYS A 1 84 ? 7.727 -6.803 -8.304 1.00 97.00 84 LYS A N 1
ATOM 676 C CA . LYS A 1 84 ? 6.790 -7.470 -7.408 1.00 97.00 84 LYS A CA 1
ATOM 677 C C . LYS A 1 84 ? 6.286 -6.508 -6.330 1.00 97.00 84 LYS A C 1
ATOM 679 O O . LYS A 1 84 ? 7.081 -5.865 -5.645 1.00 97.00 84 LYS A O 1
ATOM 684 N N . PHE A 1 85 ? 4.969 -6.445 -6.181 1.00 97.06 85 PHE A N 1
ATOM 685 C CA . PHE A 1 85 ? 4.275 -5.755 -5.103 1.00 97.06 85 PHE A CA 1
ATOM 686 C C . PHE A 1 85 ? 3.637 -6.777 -4.168 1.00 97.06 85 PHE A C 1
ATOM 688 O O . PHE A 1 85 ? 2.957 -7.698 -4.626 1.00 97.06 85 PHE A O 1
ATOM 695 N N . GLN A 1 86 ? 3.882 -6.620 -2.871 1.00 96.12 86 GLN A N 1
ATOM 696 C CA . GLN A 1 86 ? 3.293 -7.436 -1.819 1.00 96.12 86 GLN A CA 1
ATOM 697 C C . GLN A 1 86 ? 2.490 -6.569 -0.871 1.00 96.12 86 GLN A C 1
ATOM 699 O O . GLN A 1 86 ? 2.907 -5.465 -0.522 1.00 96.12 86 GLN A O 1
ATOM 704 N N . LEU A 1 87 ? 1.350 -7.093 -0.451 1.00 94.56 87 LEU A N 1
ATOM 705 C CA . LEU A 1 87 ? 0.491 -6.444 0.517 1.00 94.56 87 LEU A CA 1
ATOM 706 C C . LEU A 1 87 ? -0.019 -7.484 1.506 1.00 94.56 87 LEU A C 1
ATOM 708 O O . LEU A 1 87 ? -0.592 -8.497 1.103 1.00 94.56 87 LEU A O 1
ATOM 712 N N . GLU A 1 88 ? 0.176 -7.195 2.781 1.00 93.56 88 GLU A N 1
ATOM 713 C CA . GLU A 1 88 ? -0.493 -7.849 3.894 1.00 93.56 88 GLU A CA 1
ATOM 714 C C . GLU A 1 88 ? -1.365 -6.802 4.576 1.00 93.56 88 GLU A C 1
ATOM 716 O O . GLU A 1 88 ? -0.875 -5.784 5.065 1.00 93.56 88 GLU A O 1
ATOM 721 N N . TYR A 1 89 ? -2.672 -7.021 4.527 1.00 90.69 89 TYR A N 1
ATOM 722 C CA . TYR A 1 89 ? -3.638 -6.138 5.155 1.00 90.69 89 TYR A CA 1
ATOM 723 C C . TYR A 1 89 ? -4.205 -6.864 6.365 1.00 90.69 89 TYR A C 1
ATOM 725 O O . TYR A 1 89 ? -4.777 -7.947 6.229 1.00 90.69 89 TYR A O 1
ATOM 733 N N . ASP A 1 90 ? -3.991 -6.280 7.535 1.00 91.06 90 ASP A N 1
ATOM 734 C CA . ASP A 1 90 ? -4.448 -6.803 8.813 1.00 91.06 90 ASP A CA 1
ATOM 735 C C . ASP A 1 90 ? -5.966 -7.037 8.773 1.00 91.06 90 ASP A C 1
ATOM 737 O O . ASP A 1 90 ? -6.753 -6.204 8.315 1.00 91.06 90 ASP A O 1
ATOM 741 N N . LYS A 1 91 ? -6.371 -8.221 9.230 1.00 87.00 91 LYS A N 1
ATOM 742 C CA . LYS A 1 91 ? -7.758 -8.695 9.210 1.00 87.00 91 LYS A CA 1
ATOM 743 C C . LYS A 1 91 ? -8.704 -7.864 10.084 1.00 87.00 91 LYS A C 1
ATOM 745 O O . LYS A 1 91 ? -9.914 -7.948 9.882 1.00 87.00 91 LYS A O 1
ATOM 750 N N . ASP A 1 92 ? -8.173 -7.144 11.072 1.00 85.56 92 ASP A N 1
ATOM 751 C CA . ASP A 1 92 ? -8.945 -6.357 12.036 1.00 85.56 92 ASP A CA 1
ATOM 752 C C . ASP A 1 92 ? -9.184 -4.920 11.542 1.00 85.56 92 ASP A C 1
ATOM 754 O O . ASP A 1 92 ? -9.888 -4.146 12.194 1.00 85.56 92 ASP A O 1
ATOM 758 N N . PHE A 1 93 ? -8.659 -4.565 10.362 1.00 90.75 93 PHE A N 1
ATOM 759 C CA . PHE A 1 93 ? -8.963 -3.294 9.720 1.00 90.75 93 PHE A CA 1
ATOM 760 C C . PHE A 1 93 ? -10.359 -3.316 9.095 1.00 90.75 93 PHE A C 1
ATOM 762 O O . PHE A 1 93 ? -10.753 -4.245 8.385 1.00 90.75 93 PHE A O 1
ATOM 769 N N . ILE A 1 94 ? -11.104 -2.243 9.335 1.00 90.25 94 ILE A N 1
ATOM 770 C CA . ILE A 1 94 ? -12.456 -2.043 8.831 1.00 90.25 94 ILE A CA 1
ATOM 771 C C . ILE A 1 94 ? -12.437 -1.278 7.505 1.00 90.25 94 ILE A C 1
ATOM 773 O O . ILE A 1 94 ? -11.499 -0.546 7.190 1.00 90.25 94 ILE A O 1
ATOM 777 N N . ALA A 1 95 ? -13.508 -1.432 6.733 1.00 87.81 95 ALA A N 1
ATOM 778 C CA . ALA A 1 95 ? -13.803 -0.609 5.569 1.00 87.81 95 ALA A CA 1
ATOM 779 C C . ALA A 1 95 ? -15.204 -0.024 5.744 1.00 87.81 95 ALA A C 1
ATOM 781 O O . ALA A 1 95 ? -16.169 -0.765 5.952 1.00 87.81 95 ALA A O 1
ATOM 782 N N . THR A 1 96 ? -15.308 1.297 5.698 1.00 85.00 96 THR A N 1
ATOM 783 C CA . THR A 1 96 ? -16.550 2.035 5.901 1.00 85.00 96 THR A CA 1
ATOM 784 C C . THR A 1 96 ? -16.915 2.834 4.651 1.00 85.00 96 THR A C 1
ATOM 786 O O . THR A 1 96 ? -16.066 3.2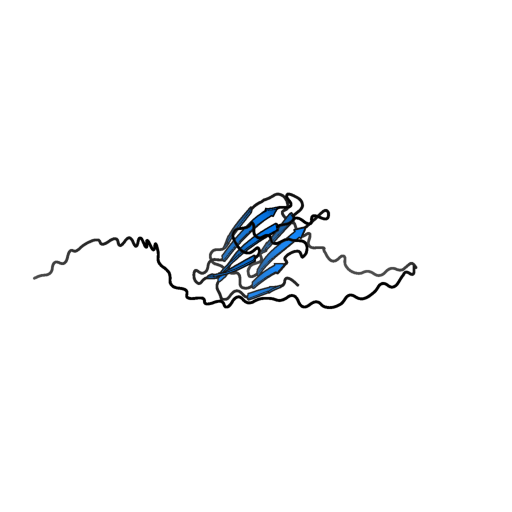45 3.865 1.00 85.00 96 THR A O 1
ATOM 789 N N . ASP A 1 97 ? -18.207 3.101 4.463 1.00 79.56 97 ASP A N 1
ATOM 790 C CA . ASP A 1 97 ? -18.698 3.852 3.296 1.00 79.56 97 ASP A CA 1
ATOM 791 C C . ASP A 1 97 ? -18.354 5.355 3.347 1.00 79.56 97 ASP A C 1
ATOM 793 O O . ASP A 1 97 ? -18.716 6.112 2.445 1.00 79.56 97 ASP A O 1
ATOM 797 N N . ASN A 1 98 ? -17.718 5.828 4.426 1.00 72.25 98 ASN A N 1
ATOM 798 C CA . ASN A 1 98 ? -17.453 7.250 4.639 1.00 72.25 98 ASN A CA 1
ATOM 799 C C . ASN A 1 98 ? -16.171 7.738 3.931 1.00 72.25 98 ASN A C 1
ATOM 801 O O . ASN A 1 98 ? -15.926 8.949 3.887 1.00 72.25 98 ASN A O 1
ATOM 805 N N . VAL A 1 99 ? -15.376 6.823 3.367 1.00 75.94 99 VAL A N 1
ATOM 806 C CA . VAL A 1 99 ? -14.102 7.134 2.719 1.00 75.94 99 VAL A CA 1
ATOM 807 C C . VAL A 1 99 ? -14.271 7.246 1.208 1.00 75.94 99 VAL A C 1
ATOM 809 O O . VAL A 1 99 ? -14.986 6.480 0.563 1.00 75.94 99 VAL A O 1
ATOM 812 N N . ASN A 1 100 ? -13.571 8.209 0.609 1.00 78.50 100 ASN A N 1
ATOM 813 C CA . ASN A 1 100 ? -13.563 8.391 -0.839 1.00 78.50 100 ASN A CA 1
ATOM 814 C C . ASN A 1 100 ? -12.694 7.312 -1.504 1.00 78.50 100 ASN A C 1
ATOM 816 O O . ASN A 1 100 ? -11.512 7.535 -1.770 1.00 78.50 100 ASN A O 1
ATOM 820 N N . GLY A 1 101 ? -13.283 6.151 -1.781 1.00 79.94 101 GLY A N 1
ATOM 821 C CA . GLY A 1 101 ? -12.657 5.069 -2.544 1.00 79.94 101 GLY A CA 1
ATOM 822 C C . GLY A 1 101 ? -12.256 3.854 -1.703 1.00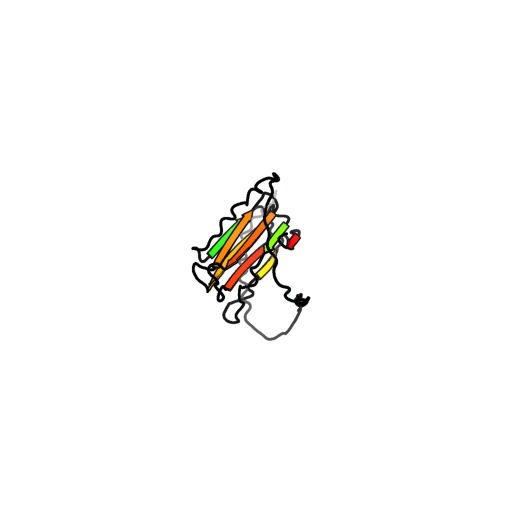 79.94 101 GLY A C 1
ATOM 823 O O . GLY A 1 101 ? -12.447 3.843 -0.490 1.00 79.94 101 GLY A O 1
ATOM 824 N N . PRO A 1 102 ? -11.714 2.808 -2.348 1.00 85.94 102 PRO A N 1
ATOM 825 C CA . PRO A 1 102 ? -11.424 1.544 -1.682 1.00 85.94 102 PRO A CA 1
ATOM 826 C C . PRO A 1 102 ? -10.231 1.659 -0.724 1.00 85.94 102 PRO A C 1
ATOM 828 O O . PRO A 1 102 ? -9.294 2.421 -0.966 1.00 85.94 102 PRO A O 1
ATOM 831 N N . ASN A 1 103 ? -10.220 0.826 0.319 1.00 91.62 103 ASN A N 1
ATOM 832 C CA . ASN A 1 103 ? -9.087 0.695 1.243 1.00 91.62 103 ASN A CA 1
ATOM 833 C C . ASN A 1 103 ? -7.806 0.229 0.542 1.00 91.62 103 ASN A C 1
ATOM 835 O O . ASN A 1 103 ? -6.708 0.533 0.990 1.00 91.62 103 ASN A O 1
ATOM 839 N N . ILE A 1 104 ? -7.927 -0.513 -0.559 1.00 93.81 104 ILE A N 1
ATOM 840 C CA . ILE A 1 104 ? -6.793 -0.968 -1.360 1.00 93.81 104 ILE A CA 1
ATOM 841 C C . ILE A 1 104 ? -7.102 -0.678 -2.826 1.00 93.81 104 ILE A C 1
ATOM 843 O O . ILE A 1 104 ? -8.083 -1.181 -3.374 1.00 93.81 104 ILE A O 1
ATOM 847 N N . LEU A 1 105 ? -6.248 0.113 -3.470 1.00 94.69 105 LEU A N 1
ATOM 848 C CA . LEU A 1 105 ? -6.311 0.417 -4.895 1.00 94.69 105 LEU A CA 1
ATOM 849 C C . LEU A 1 105 ? -4.951 0.159 -5.536 1.00 94.69 105 LEU A C 1
ATOM 851 O O . LEU A 1 105 ? -3.964 0.792 -5.169 1.00 94.69 105 LEU A O 1
ATOM 855 N N . VAL A 1 106 ? -4.901 -0.725 -6.533 1.00 95.62 106 VAL A N 1
ATOM 856 C CA . VAL A 1 106 ? -3.699 -0.935 -7.349 1.00 95.62 106 VAL A CA 1
ATOM 857 C C . VAL A 1 106 ? -4.010 -0.608 -8.806 1.00 95.62 106 VAL A C 1
ATOM 859 O O . VAL A 1 106 ? -4.844 -1.257 -9.431 1.00 95.62 106 VAL A O 1
ATOM 862 N N . GLU A 1 107 ? -3.344 0.409 -9.348 1.00 96.12 107 GLU A N 1
ATOM 863 C CA . GLU A 1 107 ? -3.544 0.920 -10.706 1.00 96.12 107 GLU A CA 1
ATOM 864 C C . GLU A 1 107 ? -2.326 0.627 -11.590 1.00 96.12 107 GLU A C 1
ATOM 866 O O . GLU A 1 107 ? -1.183 0.933 -11.244 1.00 96.12 107 GLU A O 1
ATOM 871 N N . GLY A 1 108 ? -2.575 0.061 -12.772 1.00 96.12 108 GLY A N 1
ATOM 872 C CA . GLY A 1 108 ? -1.550 -0.179 -13.786 1.00 96.12 108 GLY A CA 1
ATOM 873 C C . GLY A 1 108 ? -1.263 1.060 -14.645 1.00 96.12 108 GLY A C 1
ATOM 874 O O . GLY A 1 108 ? -2.192 1.674 -15.167 1.00 96.12 108 GLY A O 1
ATOM 875 N N . THR A 1 109 ? 0.010 1.387 -14.876 1.00 95.50 109 THR A N 1
ATOM 876 C CA . THR A 1 109 ? 0.461 2.515 -15.720 1.00 95.50 109 THR A CA 1
ATOM 877 C C . THR A 1 109 ? 1.492 2.092 -16.781 1.00 95.50 109 THR A C 1
ATOM 879 O O . THR A 1 109 ? 2.101 1.028 -16.673 1.00 95.50 109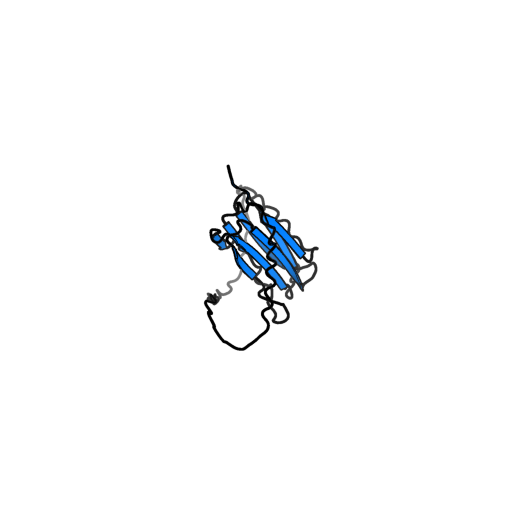 THR A O 1
ATOM 882 N N . ASP A 1 110 ? 1.708 2.933 -17.802 1.00 93.88 110 ASP A N 1
ATOM 883 C CA . ASP A 1 110 ? 2.768 2.784 -18.823 1.00 93.88 110 ASP A CA 1
ATOM 884 C C . ASP A 1 110 ? 3.902 3.813 -18.673 1.00 93.88 110 ASP A C 1
ATOM 886 O O . ASP A 1 110 ? 4.869 3.794 -19.431 1.00 93.88 110 ASP A O 1
ATOM 890 N N . ASN A 1 111 ? 3.809 4.734 -17.709 1.00 90.69 111 ASN A N 1
ATOM 891 C CA . ASN A 1 111 ? 4.761 5.845 -17.572 1.00 90.69 111 ASN A CA 1
ATOM 892 C C . ASN A 1 111 ? 6.099 5.461 -16.903 1.00 90.69 111 ASN A C 1
ATOM 894 O O . ASN A 1 111 ? 6.951 6.326 -16.715 1.00 90.69 111 ASN A O 1
ATOM 898 N N . GLY A 1 112 ? 6.290 4.187 -16.539 1.00 91.88 112 GLY A N 1
ATOM 899 C CA . GLY A 1 112 ? 7.522 3.684 -15.919 1.00 91.88 112 GLY A CA 1
ATOM 900 C C . GLY A 1 112 ? 7.775 4.182 -14.490 1.00 91.88 112 GLY A C 1
ATOM 901 O O . GLY A 1 112 ? 8.897 4.054 -13.999 1.00 91.88 112 GLY A O 1
ATOM 902 N N . ILE A 1 113 ? 6.766 4.750 -13.824 1.00 94.06 113 ILE A N 1
ATOM 903 C CA . ILE A 1 113 ? 6.842 5.275 -12.455 1.00 94.06 113 ILE A CA 1
ATOM 904 C C . ILE A 1 113 ? 6.041 4.365 -11.524 1.00 94.06 113 ILE A C 1
ATOM 906 O O . ILE A 1 113 ? 4.987 3.856 -11.904 1.00 94.06 113 ILE A O 1
ATOM 910 N N . CYS A 1 114 ? 6.535 4.191 -10.297 1.00 96.12 114 CYS A N 1
ATOM 911 C CA . CYS A 1 114 ? 5.769 3.600 -9.209 1.00 96.12 114 CYS A CA 1
ATOM 912 C C . CYS A 1 114 ? 5.463 4.660 -8.159 1.00 96.12 114 CYS A C 1
ATOM 914 O O . CYS A 1 114 ? 6.353 5.416 -7.771 1.00 96.12 114 CYS A O 1
ATOM 916 N N . VAL A 1 115 ? 4.222 4.701 -7.696 1.00 97.81 115 VAL A N 1
ATOM 917 C CA . VAL A 1 115 ? 3.763 5.585 -6.625 1.00 97.81 115 VAL A CA 1
ATOM 918 C C . VAL A 1 115 ? 3.083 4.721 -5.577 1.00 97.81 115 VAL A C 1
ATOM 920 O O . VAL A 1 115 ? 2.260 3.880 -5.930 1.00 97.81 115 VAL A O 1
ATOM 923 N N . LEU A 1 116 ? 3.441 4.910 -4.312 1.00 98.25 116 LEU A N 1
ATOM 924 C CA . LEU A 1 116 ? 2.758 4.315 -3.170 1.00 98.25 116 LEU A CA 1
ATOM 925 C C . LEU A 1 116 ? 2.274 5.438 -2.264 1.00 98.25 116 LEU A C 1
ATOM 927 O O . LEU A 1 116 ? 3.073 6.274 -1.847 1.00 98.25 116 LEU A O 1
ATOM 931 N N . GLU A 1 117 ? 0.988 5.425 -1.953 1.00 97.94 117 GLU A N 1
ATOM 932 C CA . GLU A 1 117 ? 0.327 6.348 -1.043 1.00 97.94 117 GLU A CA 1
ATOM 933 C C . GLU A 1 117 ? -0.412 5.534 0.016 1.00 97.94 117 GLU A C 1
ATOM 935 O O . GLU A 1 117 ? -1.096 4.562 -0.305 1.00 97.94 117 GLU A O 1
ATOM 940 N N . ILE A 1 118 ? -0.260 5.915 1.279 1.00 97.44 118 ILE A N 1
ATOM 941 C CA . ILE A 1 118 ? -0.949 5.301 2.413 1.00 97.44 118 ILE A CA 1
ATOM 942 C C . ILE A 1 118 ? -1.560 6.424 3.238 1.00 97.44 118 ILE A C 1
ATOM 944 O O . ILE A 1 118 ? -0.875 7.395 3.559 1.00 97.44 118 ILE A O 1
ATOM 948 N N . THR A 1 119 ? -2.830 6.282 3.598 1.00 95.69 119 THR A N 1
ATOM 949 C CA . THR A 1 119 ? -3.561 7.233 4.435 1.00 95.69 119 THR A CA 1
ATOM 950 C C . THR A 1 119 ? -4.278 6.475 5.536 1.00 95.69 119 THR A C 1
ATOM 952 O O . THR A 1 119 ? -5.123 5.624 5.262 1.00 95.69 119 THR A O 1
ATOM 955 N N . LYS A 1 120 ? -3.977 6.814 6.787 1.00 94.50 120 LYS A N 1
ATOM 956 C CA . LYS A 1 120 ? -4.729 6.357 7.953 1.00 94.50 120 LYS A CA 1
ATOM 957 C C . LYS A 1 120 ? -5.994 7.189 8.094 1.00 94.50 120 LYS A C 1
ATOM 959 O O . LYS A 1 120 ? -5.924 8.413 8.197 1.00 94.50 120 LYS A O 1
ATOM 964 N N . ILE A 1 121 ? -7.132 6.513 8.108 1.00 94.38 121 ILE A N 1
ATOM 965 C CA . ILE A 1 121 ? -8.455 7.128 8.202 1.00 94.38 121 ILE A CA 1
ATOM 966 C C . ILE A 1 121 ? -8.907 7.189 9.667 1.00 94.38 121 ILE A C 1
ATOM 968 O O . ILE A 1 121 ? -9.368 8.238 10.117 1.00 94.38 121 ILE A O 1
ATOM 972 N N . SER A 1 122 ? -8.703 6.114 10.436 1.00 93.44 122 SER A N 1
ATOM 973 C CA . SER A 1 122 ? -9.099 6.024 11.854 1.00 93.44 122 SER A CA 1
ATOM 974 C C . SER A 1 122 ? -8.179 5.117 12.693 1.00 93.44 122 SER A C 1
ATOM 976 O O . SER A 1 122 ? -7.173 4.607 12.199 1.00 93.44 122 SER A O 1
ATOM 978 N N . GLY A 1 123 ? -8.477 5.007 13.996 1.00 90.88 123 GLY A N 1
ATOM 979 C CA . GLY A 1 123 ? -7.749 4.207 14.995 1.00 90.88 123 GLY A CA 1
ATOM 980 C C . GLY A 1 123 ? -6.397 4.776 15.474 1.00 90.88 123 GLY A C 1
ATOM 981 O O . GLY A 1 123 ? -5.686 4.180 16.282 1.00 90.88 123 GLY A O 1
ATOM 982 N N . GLY A 1 124 ? -6.052 5.997 15.048 1.00 91.75 124 GLY A N 1
ATOM 983 C CA . GLY A 1 124 ? -5.039 6.828 15.708 1.00 91.75 124 GLY A CA 1
ATOM 984 C C . GLY A 1 124 ? -3.653 6.183 15.803 1.00 91.75 124 GLY A C 1
ATOM 985 O O . GLY A 1 124 ? -3.097 5.742 14.801 1.00 91.75 124 GLY A O 1
ATOM 986 N N . SER A 1 125 ? -3.058 6.183 16.997 1.00 95.31 125 SER A N 1
ATOM 987 C CA . SER A 1 125 ? -1.715 5.638 17.238 1.00 95.31 125 SER A CA 1
ATOM 988 C C . SER A 1 125 ? -1.680 4.123 17.443 1.00 95.31 125 SER A C 1
ATOM 990 O O . SER A 1 125 ? -0.617 3.591 17.758 1.00 95.31 125 SER A O 1
ATOM 992 N N . ASP A 1 126 ? -2.811 3.432 17.324 1.00 95.06 126 ASP A N 1
ATOM 993 C CA . ASP A 1 126 ? -2.887 1.976 17.478 1.00 95.06 126 ASP A CA 1
ATOM 994 C C . ASP A 1 126 ? -2.978 1.244 16.138 1.00 95.06 126 ASP A C 1
ATOM 996 O O . ASP A 1 126 ? -2.871 0.026 16.097 1.00 95.06 126 ASP A O 1
ATOM 1000 N N . CYS A 1 127 ? -3.067 1.987 15.038 1.00 95.31 127 CYS A N 1
ATOM 1001 C CA . CYS A 1 127 ? -3.029 1.447 13.687 1.00 95.31 127 CYS A CA 1
ATOM 1002 C C . CYS A 1 127 ? -1.768 1.943 12.996 1.00 95.31 127 CYS A C 1
ATOM 1004 O O . CYS A 1 127 ? -1.483 3.147 12.989 1.00 95.31 127 CYS A O 1
ATOM 1006 N N . GLY A 1 128 ? -1.003 1.033 12.417 1.00 96.50 128 GLY A N 1
ATOM 1007 C CA . GLY A 1 128 ? 0.262 1.348 11.781 1.00 96.50 128 GLY A CA 1
ATOM 1008 C C . GLY A 1 128 ? 0.422 0.674 10.436 1.00 96.50 128 GLY A C 1
ATOM 1009 O O . GLY A 1 128 ? -0.384 -0.157 10.019 1.00 96.50 128 GLY A O 1
ATOM 1010 N N . TRP A 1 129 ? 1.488 1.061 9.753 1.00 97.19 129 TRP A N 1
ATOM 1011 C CA . TRP A 1 129 ? 1.935 0.392 8.543 1.00 97.19 129 TRP A CA 1
ATOM 1012 C C . TRP A 1 129 ? 3.453 0.286 8.513 1.00 97.19 129 TRP A C 1
ATOM 1014 O O . TRP A 1 129 ? 4.165 1.137 9.046 1.00 97.19 129 TRP A O 1
ATOM 1024 N N . ASN A 1 130 ? 3.955 -0.731 7.833 1.00 96.81 130 ASN A N 1
ATOM 1025 C CA . ASN A 1 130 ? 5.343 -0.831 7.424 1.00 96.81 130 ASN A CA 1
ATOM 1026 C C . ASN A 1 130 ? 5.413 -0.779 5.896 1.00 96.81 130 ASN A C 1
ATOM 1028 O O . ASN A 1 130 ? 4.583 -1.365 5.199 1.00 96.81 130 ASN A O 1
ATOM 1032 N N . VAL A 1 131 ? 6.413 -0.067 5.378 1.00 96.50 131 VAL A N 1
ATOM 1033 C CA . VAL A 1 131 ? 6.787 -0.134 3.965 1.00 96.50 131 VAL A CA 1
ATOM 1034 C C . VAL A 1 131 ? 8.214 -0.637 3.888 1.00 96.50 131 VAL A C 1
ATOM 1036 O O . VAL A 1 131 ? 9.145 0.052 4.308 1.00 96.50 131 VAL A O 1
ATOM 1039 N N . SER A 1 132 ? 8.397 -1.807 3.288 1.00 94.50 132 SER A N 1
ATOM 1040 C CA . SER A 1 132 ? 9.713 -2.375 3.026 1.00 94.50 132 SER A CA 1
ATOM 1041 C C . SER A 1 132 ? 9.970 -2.434 1.525 1.00 94.50 132 SER A C 1
ATOM 1043 O O . SER A 1 132 ? 9.115 -2.776 0.706 1.00 94.50 132 SER A O 1
ATOM 1045 N N . LYS A 1 133 ? 11.178 -2.035 1.128 1.00 93.19 133 LYS A N 1
ATOM 1046 C CA . LYS A 1 133 ? 11.579 -1.985 -0.276 1.00 93.19 133 LYS A CA 1
ATOM 1047 C C . LYS A 1 133 ? 12.959 -2.589 -0.455 1.00 93.19 133 LYS A C 1
ATOM 1049 O O . LYS A 1 133 ? 13.925 -2.159 0.168 1.00 93.19 133 LYS A O 1
ATOM 1054 N N . THR A 1 134 ? 13.062 -3.502 -1.411 1.00 92.50 134 THR A N 1
ATOM 1055 C CA . THR A 1 134 ? 14.342 -3.963 -1.958 1.00 92.50 134 THR A CA 1
ATOM 1056 C C . THR A 1 134 ? 14.590 -3.320 -3.328 1.00 92.50 134 THR A C 1
ATOM 1058 O O . THR A 1 134 ? 13.944 -2.340 -3.713 1.00 92.50 134 THR A O 1
ATOM 1061 N N . ALA A 1 135 ? 15.551 -3.835 -4.095 1.00 89.88 135 ALA A N 1
ATOM 1062 C CA . ALA A 1 135 ? 15.774 -3.369 -5.461 1.00 89.88 135 ALA A CA 1
ATOM 1063 C C . ALA A 1 135 ? 14.549 -3.605 -6.366 1.00 89.88 135 ALA A C 1
ATOM 1065 O O . ALA A 1 135 ? 14.240 -2.754 -7.196 1.00 89.88 135 ALA A O 1
ATOM 1066 N N . VAL A 1 136 ? 13.857 -4.735 -6.181 1.00 94.50 136 VAL A N 1
ATOM 1067 C CA . VAL A 1 136 ? 12.821 -5.225 -7.109 1.00 94.50 136 VAL A CA 1
ATOM 1068 C C . VAL A 1 136 ? 11.478 -5.536 -6.449 1.00 94.50 136 VAL A C 1
ATOM 1070 O O . VAL A 1 136 ? 10.500 -5.744 -7.166 1.00 94.50 136 VAL A O 1
ATOM 1073 N N . ASN A 1 137 ? 11.412 -5.539 -5.116 1.00 95.38 137 ASN A N 1
ATOM 1074 C CA . ASN A 1 137 ? 10.184 -5.793 -4.365 1.00 95.38 137 ASN A CA 1
ATOM 1075 C C . ASN A 1 137 ? 9.787 -4.550 -3.572 1.00 95.38 137 ASN A C 1
ATOM 1077 O O . ASN A 1 137 ? 10.646 -3.910 -2.958 1.00 95.38 137 ASN A O 1
ATOM 1081 N N . LEU A 1 138 ? 8.492 -4.257 -3.558 1.00 96.62 138 LEU A N 1
ATOM 1082 C CA . LEU A 1 138 ? 7.865 -3.314 -2.641 1.00 96.62 138 LEU A CA 1
ATOM 1083 C C . LEU A 1 138 ? 6.813 -4.078 -1.843 1.00 96.62 138 LEU A C 1
ATOM 1085 O O . LEU A 1 138 ? 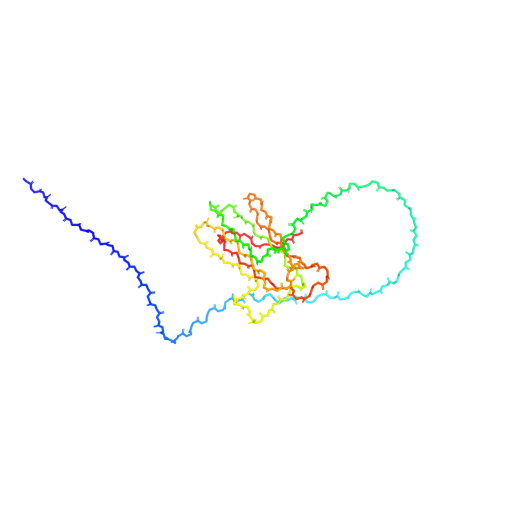5.966 -4.738 -2.439 1.00 96.62 138 LEU A O 1
ATOM 1089 N N . ALA A 1 139 ? 6.886 -4.008 -0.523 1.00 96.62 139 ALA A N 1
ATOM 1090 C CA .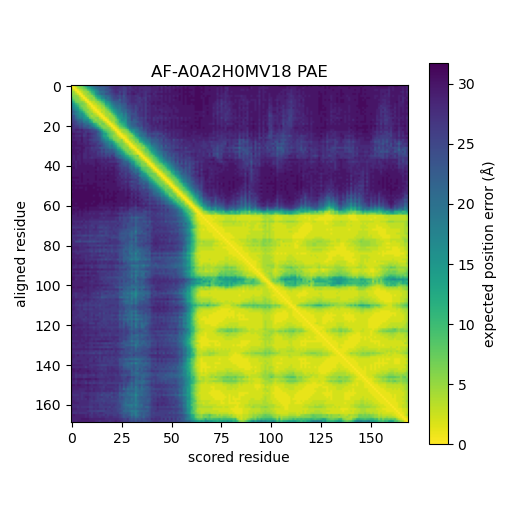 ALA A 1 139 ? 5.980 -4.688 0.380 1.00 96.62 139 ALA A CA 1
ATOM 1091 C C . ALA A 1 139 ? 5.365 -3.684 1.356 1.00 96.62 139 ALA A C 1
ATOM 1093 O O . ALA A 1 139 ? 6.037 -2.762 1.825 1.00 96.62 139 ALA A O 1
ATOM 1094 N N . VAL A 1 140 ? 4.075 -3.859 1.619 1.00 96.81 140 VAL A N 1
ATOM 1095 C CA . VAL A 1 140 ? 3.317 -3.082 2.596 1.00 96.81 140 VAL A CA 1
ATOM 1096 C C . VAL A 1 140 ? 2.651 -4.049 3.557 1.00 96.81 140 VAL A C 1
ATOM 1098 O O . VAL A 1 140 ? 2.043 -5.026 3.122 1.00 96.81 140 VAL A O 1
ATOM 1101 N N . GLN A 1 141 ? 2.768 -3.764 4.845 1.00 96.19 141 GLN A N 1
ATOM 1102 C CA . GLN A 1 141 ? 2.066 -4.472 5.911 1.00 96.19 141 GLN A CA 1
ATOM 1103 C C . GLN A 1 141 ? 1.303 -3.449 6.740 1.00 96.19 141 GLN A C 1
ATOM 1105 O O . GLN A 1 141 ? 1.822 -2.356 6.978 1.00 96.19 141 GLN A O 1
ATOM 1110 N N . THR A 1 142 ? 0.098 -3.779 7.186 1.00 95.69 142 THR A N 1
ATOM 1111 C CA . THR A 1 142 ? -0.614 -3.001 8.209 1.00 95.69 142 THR A CA 1
ATOM 1112 C C . THR A 1 142 ? -0.631 -3.770 9.522 1.00 95.69 142 THR A C 1
ATOM 1114 O O . THR A 1 142 ? -0.509 -4.989 9.513 1.00 95.69 142 THR A O 1
ATOM 1117 N N . ASP A 1 143 ? -0.759 -3.058 10.638 1.00 95.81 143 ASP A N 1
ATOM 1118 C CA . ASP A 1 143 ? -0.858 -3.660 11.972 1.00 95.81 143 ASP A CA 1
ATOM 1119 C C . ASP A 1 143 ? -1.846 -2.879 12.840 1.00 95.81 143 ASP A C 1
ATOM 1121 O O . ASP A 1 143 ? -1.861 -1.639 12.815 1.00 95.81 143 ASP A O 1
ATOM 1125 N N . ALA A 1 144 ? -2.674 -3.614 13.582 1.00 94.88 144 ALA A N 1
ATOM 1126 C CA . ALA A 1 144 ? -3.500 -3.099 14.666 1.00 94.88 144 ALA A CA 1
ATOM 1127 C C . ALA A 1 144 ? -2.960 -3.598 16.016 1.00 94.88 144 ALA A C 1
ATOM 1129 O O . ALA A 1 144 ? -3.048 -4.781 16.352 1.00 94.88 144 ALA A O 1
ATOM 1130 N N . ARG A 1 145 ? -2.472 -2.683 16.856 1.00 93.81 145 ARG A N 1
ATOM 1131 C CA . ARG A 1 145 ? -1.972 -3.009 18.200 1.00 93.81 145 ARG A CA 1
ATOM 1132 C C . ARG A 1 145 ? -2.992 -2.695 19.287 1.00 93.81 145 ARG A C 1
ATOM 1134 O O . ARG A 1 145 ? -4.010 -2.047 19.067 1.00 93.81 145 ARG A O 1
ATOM 1141 N N . ASN A 1 146 ? -2.704 -3.155 20.506 1.00 92.31 146 ASN A N 1
ATOM 1142 C CA . ASN A 1 146 ? -3.496 -2.875 21.713 1.00 92.31 146 ASN A CA 1
ATOM 1143 C C . ASN A 1 146 ? -4.988 -3.269 21.622 1.00 92.31 146 ASN A C 1
ATOM 1145 O O . ASN A 1 146 ? -5.797 -2.794 22.417 1.00 92.31 146 ASN A O 1
ATOM 1149 N N . GLY A 1 147 ? -5.352 -4.160 20.693 1.00 88.00 147 GLY A N 1
ATOM 1150 C CA . GLY A 1 147 ? -6.737 -4.585 20.479 1.00 88.00 147 GLY A CA 1
ATOM 1151 C C . GLY A 1 147 ? -7.614 -3.541 19.781 1.00 88.00 147 GLY A C 1
ATOM 1152 O O . GLY A 1 147 ? -8.833 -3.576 19.963 1.00 88.00 147 GLY A O 1
ATOM 1153 N N . ALA A 1 148 ? -7.019 -2.613 19.024 1.00 93.12 148 ALA A N 1
ATOM 1154 C CA . ALA A 1 148 ? -7.766 -1.677 18.191 1.00 93.12 148 ALA A CA 1
ATOM 1155 C C . ALA A 1 148 ? -8.655 -2.424 17.183 1.00 93.12 148 ALA A C 1
ATOM 1157 O O . ALA A 1 148 ? -8.234 -3.398 16.563 1.00 93.12 148 ALA A O 1
ATOM 1158 N N . ASN A 1 149 ? -9.901 -1.973 17.042 1.00 91.94 149 ASN A N 1
ATOM 1159 C CA . ASN A 1 149 ? -10.918 -2.578 16.173 1.00 91.94 149 ASN A CA 1
ATOM 1160 C C . ASN A 1 149 ? -11.609 -1.551 15.262 1.00 91.94 149 ASN A C 1
ATOM 1162 O O . ASN A 1 149 ? -12.602 -1.860 14.603 1.00 91.94 149 ASN A O 1
ATOM 1166 N N . ASP A 1 150 ? -11.098 -0.322 15.255 1.00 93.06 150 ASP A N 1
ATOM 1167 C CA . ASP A 1 150 ? -11.553 0.805 14.452 1.00 93.06 150 ASP A CA 1
ATOM 1168 C C . ASP A 1 150 ? -10.459 1.279 13.482 1.00 93.06 150 ASP A C 1
ATOM 1170 O O . ASP A 1 150 ? -10.504 2.412 13.006 1.00 93.06 150 ASP A O 1
ATOM 1174 N N . CYS A 1 151 ? -9.467 0.433 13.186 1.00 94.69 151 CYS A N 1
ATOM 1175 C CA . CYS A 1 151 ? -8.411 0.743 12.232 1.00 94.69 151 CYS A CA 1
ATOM 1176 C C . CYS A 1 151 ? -8.957 0.785 10.808 1.00 94.69 151 CYS A C 1
ATOM 1178 O O . CYS A 1 151 ? -9.428 -0.220 10.292 1.00 94.69 151 CYS A O 1
ATOM 1180 N N . GLU A 1 152 ? -8.846 1.927 10.141 1.00 94.81 152 GLU A N 1
ATOM 1181 C CA . GLU A 1 152 ? -9.201 2.064 8.729 1.00 94.81 152 GLU A CA 1
ATOM 1182 C C . GLU A 1 152 ? -8.065 2.758 7.983 1.00 94.81 152 GLU A C 1
ATOM 1184 O O . GLU A 1 152 ? -7.492 3.746 8.458 1.00 94.81 152 GLU A O 1
ATOM 1189 N N . MET A 1 153 ? -7.711 2.228 6.813 1.00 94.69 153 MET A N 1
ATOM 1190 C CA . MET A 1 153 ? -6.561 2.698 6.048 1.00 94.69 153 MET A CA 1
ATOM 1191 C C . MET A 1 153 ? -6.768 2.517 4.554 1.00 94.69 153 MET A C 1
ATOM 1193 O O . MET A 1 153 ? -7.194 1.453 4.107 1.00 94.69 153 MET A O 1
ATOM 1197 N N . GLN A 1 154 ? -6.402 3.545 3.796 1.00 95.25 154 GLN A N 1
ATOM 1198 C CA . GLN A 1 154 ? -6.339 3.506 2.344 1.00 95.25 154 GLN A CA 1
ATOM 1199 C C . GLN A 1 154 ? -4.895 3.334 1.881 1.00 95.25 154 GLN A C 1
ATOM 1201 O O . GLN A 1 154 ? -4.014 4.087 2.288 1.00 95.25 154 GLN A O 1
ATOM 1206 N N . ILE A 1 155 ? -4.667 2.371 0.998 1.00 96.50 155 ILE A N 1
ATOM 1207 C CA . ILE A 1 155 ? -3.396 2.088 0.342 1.00 96.50 155 ILE A CA 1
ATOM 1208 C C . ILE A 1 155 ? -3.640 2.188 -1.157 1.00 96.50 155 ILE A C 1
ATOM 1210 O O . ILE A 1 155 ? -4.381 1.392 -1.735 1.00 96.50 155 ILE A O 1
ATOM 1214 N N . LYS A 1 156 ? -2.995 3.158 -1.797 1.00 96.94 156 LYS A N 1
ATOM 1215 C CA . LYS A 1 156 ? -3.025 3.338 -3.243 1.00 96.94 156 LYS A CA 1
ATOM 1216 C C . LYS A 1 156 ? -1.639 3.094 -3.822 1.00 96.94 156 LYS A C 1
ATOM 1218 O O . LYS A 1 156 ? -0.680 3.781 -3.487 1.00 96.94 156 LYS A O 1
ATOM 1223 N N . ALA A 1 157 ? -1.541 2.145 -4.742 1.00 97.38 157 ALA A N 1
ATOM 1224 C CA . ALA A 1 157 ? -0.328 1.861 -5.487 1.00 97.38 157 ALA A CA 1
ATOM 1225 C C . ALA A 1 157 ? -0.560 2.069 -6.986 1.00 97.38 157 ALA A C 1
ATOM 1227 O O . ALA A 1 157 ? -1.423 1.438 -7.582 1.00 97.38 157 ALA A O 1
ATOM 1228 N N . THR A 1 158 ? 0.231 2.926 -7.624 1.00 97.88 158 THR A N 1
ATOM 1229 C CA . THR A 1 158 ? 0.294 3.039 -9.089 1.00 97.88 158 THR A CA 1
ATOM 1230 C C . THR A 1 158 ? 1.589 2.407 -9.561 1.00 97.88 158 THR A C 1
ATOM 1232 O O . THR A 1 158 ? 2.651 2.829 -9.113 1.00 97.88 158 THR A O 1
ATOM 1235 N N . MET A 1 159 ? 1.537 1.408 -10.440 1.00 97.31 159 MET A N 1
ATOM 1236 C CA . MET A 1 159 ? 2.723 0.650 -10.861 1.00 97.31 159 MET A CA 1
ATOM 1237 C C . MET A 1 159 ? 2.669 0.242 -12.335 1.00 97.31 159 MET A C 1
ATOM 1239 O O . MET A 1 159 ? 1.579 0.118 -12.894 1.00 97.31 159 MET A O 1
ATOM 1243 N N . PRO A 1 160 ? 3.813 -0.004 -13.001 1.00 97.12 160 PRO A N 1
ATOM 1244 C CA . PRO A 1 160 ? 3.822 -0.582 -14.334 1.00 97.12 160 PRO A CA 1
ATOM 1245 C C . PRO A 1 160 ? 3.003 -1.872 -14.401 1.00 97.12 160 PRO A C 1
ATOM 1247 O O . PRO A 1 160 ? 3.079 -2.708 -13.503 1.00 97.12 160 PRO A O 1
ATOM 1250 N N . ARG A 1 161 ? 2.271 -2.079 -15.501 1.00 96.12 161 ARG A N 1
ATOM 1251 C CA . ARG A 1 161 ? 1.422 -3.277 -15.702 1.00 96.12 161 ARG A CA 1
ATOM 1252 C C . ARG A 1 161 ? 2.178 -4.611 -15.667 1.00 96.12 161 ARG A C 1
ATOM 1254 O O . ARG A 1 161 ? 1.562 -5.665 -15.591 1.00 96.12 161 ARG A O 1
ATOM 1261 N N . THR A 1 162 ? 3.502 -4.568 -15.751 1.00 94.44 162 THR A N 1
ATOM 1262 C CA . THR A 1 162 ? 4.385 -5.734 -15.661 1.00 94.44 162 THR A CA 1
ATOM 1263 C C . THR A 1 162 ? 4.678 -6.167 -14.224 1.00 94.44 162 THR A C 1
ATOM 1265 O O . THR A 1 162 ? 5.293 -7.213 -14.036 1.00 94.44 162 THR A O 1
ATOM 1268 N N . VAL A 1 163 ? 4.309 -5.366 -13.219 1.00 96.25 163 VAL A N 1
ATOM 1269 C CA . VAL A 1 163 ? 4.530 -5.706 -11.810 1.00 96.25 163 VAL A CA 1
ATOM 1270 C C . VAL A 1 163 ? 3.581 -6.821 -11.383 1.00 96.25 163 VAL A C 1
ATOM 1272 O O . VAL A 1 163 ? 2.372 -6.737 -11.579 1.00 96.25 163 VAL A O 1
ATOM 1275 N N . LEU A 1 164 ? 4.137 -7.859 -10.763 1.00 95.38 164 LEU A N 1
ATOM 1276 C CA . LEU A 1 164 ? 3.375 -8.956 -10.179 1.00 95.38 164 LEU A CA 1
ATOM 1277 C C . LEU A 1 164 ? 2.833 -8.550 -8.811 1.00 95.38 164 LEU A C 1
ATOM 1279 O O . LEU A 1 164 ? 3.596 -8.128 -7.945 1.00 95.38 164 LEU A O 1
ATOM 1283 N N . ILE A 1 165 ? 1.534 -8.733 -8.600 1.00 93.44 165 ILE A N 1
ATOM 1284 C CA . ILE A 1 165 ? 0.890 -8.530 -7.300 1.00 93.44 165 ILE A CA 1
ATOM 1285 C C . ILE A 1 165 ? 0.739 -9.900 -6.648 1.00 93.44 165 ILE A C 1
ATOM 1287 O O . ILE A 1 165 ? 0.115 -10.790 -7.226 1.00 93.44 165 ILE A O 1
ATOM 1291 N N . VAL A 1 166 ? 1.337 -10.089 -5.474 1.00 89.62 166 VAL A N 1
ATOM 1292 C CA . VAL A 1 166 ? 1.310 -11.373 -4.758 1.00 89.62 166 VAL A CA 1
ATOM 1293 C C . VAL A 1 166 ? 1.143 -11.146 -3.254 1.00 89.62 166 VAL A C 1
ATOM 1295 O O . VAL A 1 166 ? 1.528 -10.085 -2.766 1.00 89.62 166 VAL A O 1
ATOM 1298 N N . PRO A 1 167 ? 0.599 -12.113 -2.498 1.00 82.31 167 PRO A N 1
ATOM 1299 C CA . PRO A 1 167 ? 0.541 -12.002 -1.045 1.00 82.31 167 PRO A CA 1
ATOM 1300 C C . PRO A 1 167 ? 1.943 -11.925 -0.417 1.00 82.31 167 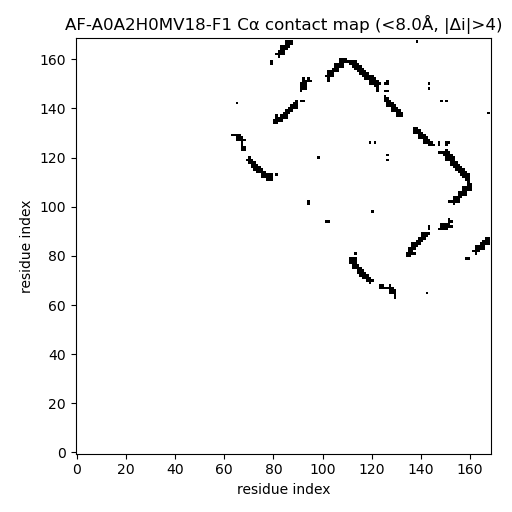PRO A C 1
ATOM 1302 O O . PRO A 1 167 ? 2.963 -12.294 -1.024 1.00 82.31 167 PRO A O 1
ATOM 1305 N N . LEU A 1 168 ? 1.992 -11.409 0.808 1.00 76.62 168 LEU A N 1
ATOM 1306 C CA . LEU A 1 168 ? 3.145 -11.555 1.687 1.00 76.62 168 LEU A CA 1
ATOM 1307 C C . LEU A 1 168 ? 3.094 -12.974 2.290 1.00 76.62 168 LEU A C 1
ATOM 1309 O O . LEU A 1 168 ? 2.011 -13.446 2.627 1.00 76.62 168 LEU A O 1
ATOM 1313 N N . ASN A 1 169 ? 4.223 -13.688 2.263 1.00 60.22 169 ASN A N 1
ATOM 1314 C CA . ASN A 1 169 ? 4.322 -15.095 2.678 1.00 60.22 169 ASN A CA 1
ATOM 1315 C C . ASN A 1 169 ? 4.928 -15.189 4.069 1.00 60.22 169 ASN A C 1
ATOM 1317 O O . ASN A 1 169 ? 5.870 -14.398 4.304 1.00 60.22 169 ASN A O 1
#

Nearest PDB structures (foldseek):
  4qrk-assembly1_A  TM=5.022E-01  e=3.596E-02  Clostridium sporogenes ATCC 15579
  2nv5-assembly3_C  TM=1.872E-01  e=4.677E-01  Rattus norvegicus
  6d4d-assembly1_A  TM=1.835E-01  e=1.493E+00  Homo sapiens
  2jjd-assembly6_F  TM=1.804E-01  e=3.967E+00  Homo sapiens

Secondary structure (DSSP, 8-state):
------------------------------------------------------------------B-S-SEEEEEESS----EEEEE--TT----TTSSS-SEEEEEESSS-EEEEEEEEESGGGEEEEEEE-SSEEEEEEEE-TT----EEEEEEEEETTPEEEE--

Sequence (169 aa):
MTKTVKNYLIAILFIFSFVSLNGNVFLEDAFHFSPTKVWAGDDKDKDKDNDSEKDKDKDTDENIDFNYNDTTFSQIYSPCAITKFQLEYDKDFIATDNVNGPNILVEGTDNGICVLEITKISGGSDCGWNVSKTAVNLAVQTDARNGANDCEMQIKATMPRTVLIVPLN

pLDDT: mean 72.66, std 26.69, range [28.75, 98.25]

Mean predicted aligned error: 16.52 Å

Solvent-accessible surface area (backbone atoms only — not comparable to full-atom values): 11104 Å² total; per-residue (Å²): 135,89,83,88,83,87,85,81,91,78,87,81,83,83,81,82,84,84,81,87,79,92,75,92,76,85,81,83,82,73,83,78,82,76,87,80,86,80,81,92,78,80,91,79,84,86,84,89,84,85,89,79,92,73,93,71,78,81,72,75,73,74,80,77,73,60,47,26,82,66,50,69,48,76,49,78,37,80,74,44,58,58,46,34,40,27,52,40,75,47,86,58,50,51,86,66,93,87,52,97,66,65,50,69,41,80,45,72,42,86,82,48,44,28,38,42,36,38,38,57,75,38,45,62,72,35,26,27,38,33,79,51,72,63,81,39,41,40,35,38,37,43,46,64,43,98,78,49,69,56,23,25,53,34,37,40,35,38,31,37,69,79,41,43,78,45,73,65,129

Foldseek 3Di:
DDDDDDDDDDDDDDDDDDDDDDDDDDPDPPPDDDDDDDDDDDDDDDDDDDDDDDDDDPPPPPPQDWDLADFKDKDKDPQDLAQEEEEAEDPLADDDPPDDDDQEAEAADDPNMKMKMKGWDDDHSQKTKGWDDDSHYIYIYIGGPPPDNHTGMHIYMYHHPNHHYDYDD